Protein AF-A0A089J7T4-F1 (afdb_monomer_lite)

Foldseek 3Di:
DDDDDPDPDADLPLQADWADPPDDPVVVVVPCPPRDDPVVLVVLLVCLQEPDPLVVVLVVVVSVVSHFGDPVSVLVSFDDDWDWDDDPAWIKIKNQPGRHPVQFFRMKIFIAGNGGRGGAEIETETPDDDPLVVSVVSNCVSPVPWDWDDDPKTWTDDPRHIYIYHD

Secondary structure (DSSP, 8-state):
---------SSTTGGGPPP-TTS--GGGS----TTS-HHHHHHHHHHHHHS-HHHHHHHHHHHHHHS---HHHHHHHHEEEEEEEEETTEEEEEEEEE--TT--EEEEEEEE-TTT--EEEEEEEESS---HHHHHHHHHHH-TTSEEEESSSEEEE-SS-EEEEE-

Sequence (167 aa):
MVYSNNDEVGLKRDLYERSKPGMIDTSAVSPNWFTFTDREWEALQKDFFEKPLDGLLVDLVSIFRKGNPNYINLGSLFGIEKKRIDDMKKIIYTVNQVNRKENDITNVTMFLDSDSHKITEIYLHMQVLPYMNELKCRIEENYSDLLVNVSNELVIIDRDYKLMLKE

pLDDT: mean 79.49, std 21.28, range [27.47, 97.31]

Structure (mmCIF, N/CA/C/O backbone):
data_AF-A0A089J7T4-F1
#
_entry.id   AF-A0A089J7T4-F1
#
loop_
_atom_site.group_PDB
_atom_site.id
_atom_site.type_symbol
_atom_site.label_atom_id
_atom_site.label_alt_id
_atom_site.label_comp_id
_atom_site.label_asym_id
_atom_site.label_entity_id
_atom_site.label_seq_id
_atom_site.pdbx_PDB_ins_code
_atom_site.Cartn_x
_atom_site.Cartn_y
_atom_site.Cartn_z
_atom_site.occupancy
_atom_site.B_iso_or_equiv
_atom_site.auth_seq_id
_atom_site.auth_comp_id
_atom_site.auth_asym_id
_atom_site.auth_atom_id
_atom_site.pdbx_PDB_model_num
ATOM 1 N N . MET A 1 1 ? -31.321 -2.473 -31.367 1.00 33.69 1 MET A N 1
ATOM 2 C CA . MET A 1 1 ? -30.541 -1.826 -30.294 1.00 33.69 1 MET A CA 1
ATOM 3 C C . MET A 1 1 ? -29.530 -2.838 -29.803 1.00 33.69 1 MET A C 1
ATOM 5 O O . MET A 1 1 ? -29.935 -3.859 -29.270 1.00 33.69 1 MET A O 1
ATOM 9 N N . VAL A 1 2 ? -28.249 -2.598 -30.061 1.00 27.47 2 VAL A N 1
ATOM 10 C CA . VAL A 1 2 ? -27.143 -3.363 -29.480 1.00 27.47 2 VAL A CA 1
ATOM 11 C C . VAL A 1 2 ? -26.237 -2.311 -28.856 1.00 27.47 2 VAL A C 1
ATOM 13 O O . VAL A 1 2 ? -25.687 -1.481 -29.574 1.00 27.47 2 VAL A O 1
ATOM 16 N N . TYR A 1 3 ? -26.183 -2.276 -27.527 1.00 32.66 3 TYR A N 1
ATOM 17 C CA . TYR A 1 3 ? -25.196 -1.489 -26.797 1.00 32.66 3 TYR A CA 1
ATOM 18 C C . TYR A 1 3 ? -23.917 -2.326 -26.750 1.00 32.66 3 TYR A C 1
ATOM 20 O O . TYR A 1 3 ? -23.884 -3.351 -26.073 1.00 32.66 3 TYR A O 1
ATOM 28 N N . SER A 1 4 ? -22.896 -1.922 -27.503 1.00 33.75 4 SER A N 1
ATOM 29 C CA . SER A 1 4 ? -21.556 -2.505 -27.421 1.00 33.75 4 SER A CA 1
ATOM 30 C C . SER A 1 4 ? -20.624 -1.551 -26.683 1.00 33.75 4 SER A C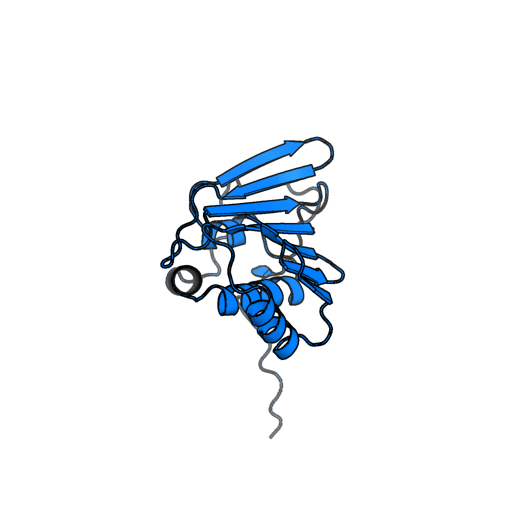 1
ATOM 32 O O . SER A 1 4 ? -20.469 -0.406 -27.089 1.00 33.75 4 SER A O 1
ATOM 34 N N . ASN A 1 5 ? -20.043 -2.091 -25.609 1.00 38.97 5 ASN A N 1
ATOM 35 C CA . ASN A 1 5 ? -18.735 -1.814 -25.016 1.00 38.97 5 ASN A CA 1
ATOM 36 C C . ASN A 1 5 ? -18.307 -0.345 -24.902 1.00 38.97 5 ASN A C 1
ATOM 38 O O . ASN A 1 5 ? -17.668 0.205 -25.792 1.00 38.97 5 ASN A O 1
ATOM 42 N N . ASN A 1 6 ? -18.545 0.234 -23.721 1.00 39.12 6 ASN A N 1
ATOM 43 C CA . ASN A 1 6 ? -17.657 1.272 -23.209 1.00 39.12 6 ASN A CA 1
ATOM 44 C C . ASN A 1 6 ? -16.395 0.581 -22.691 1.00 39.12 6 ASN A C 1
ATOM 46 O O . ASN A 1 6 ? -16.357 0.094 -21.561 1.00 39.12 6 ASN A O 1
ATOM 50 N N . ASP A 1 7 ? -15.405 0.502 -23.573 1.00 42.00 7 ASP A N 1
ATOM 51 C CA . ASP A 1 7 ? -14.029 0.169 -23.246 1.00 42.00 7 ASP A CA 1
ATOM 52 C C . ASP A 1 7 ? -13.546 1.034 -22.069 1.00 42.00 7 ASP A C 1
ATOM 54 O O . ASP A 1 7 ? -13.749 2.251 -22.044 1.00 42.00 7 ASP A O 1
ATOM 58 N N . GLU A 1 8 ? -12.899 0.404 -21.086 1.00 43.81 8 GLU A N 1
ATOM 59 C CA . GLU A 1 8 ? -12.128 1.083 -20.044 1.00 43.81 8 GLU A CA 1
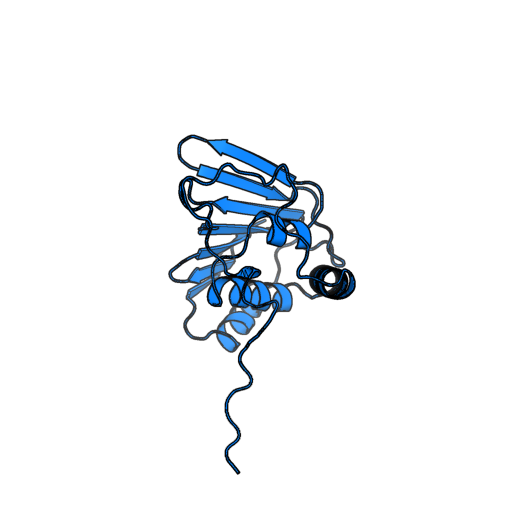ATOM 60 C C . GLU A 1 8 ? -10.964 1.849 -20.701 1.00 43.81 8 GLU A C 1
ATOM 62 O O . GLU A 1 8 ? -9.849 1.345 -20.841 1.00 43.81 8 GLU A O 1
ATOM 67 N N . VAL A 1 9 ? -11.230 3.072 -21.155 1.00 39.97 9 VAL A N 1
ATOM 68 C CA . VAL A 1 9 ? -10.222 3.997 -21.674 1.00 39.97 9 VAL A CA 1
ATOM 69 C C . VAL A 1 9 ? -9.903 5.023 -20.588 1.00 39.97 9 VAL A C 1
ATOM 71 O O . VAL A 1 9 ? -10.776 5.776 -20.166 1.00 39.97 9 VAL A O 1
ATOM 74 N N . GLY A 1 10 ? -8.634 5.062 -20.172 1.00 50.84 10 GLY A N 1
ATOM 75 C CA . GLY A 1 10 ? -8.070 6.093 -19.292 1.00 50.84 10 GLY A CA 1
ATOM 76 C C . GLY A 1 10 ? -7.771 5.633 -17.862 1.00 50.84 10 GLY A C 1
ATOM 77 O O . GLY A 1 10 ? -8.495 4.805 -17.313 1.00 50.84 10 GLY A O 1
ATOM 78 N N . LEU A 1 11 ? -6.696 6.205 -17.284 1.00 44.75 11 LEU A N 1
ATOM 79 C CA . LEU A 1 11 ? -6.227 6.190 -15.875 1.00 44.75 11 LEU A CA 1
ATOM 80 C C . LEU A 1 11 ? -5.873 4.818 -15.280 1.00 44.75 11 LEU A C 1
ATOM 82 O O . LEU A 1 11 ? -4.840 4.624 -14.642 1.00 44.75 11 LEU A O 1
ATOM 86 N N . LYS A 1 12 ? -6.725 3.834 -15.536 1.00 41.28 12 LYS A N 1
ATOM 87 C CA . LYS A 1 12 ? -6.670 2.463 -15.062 1.00 41.28 12 LYS A CA 1
ATOM 88 C C . LYS A 1 12 ? -5.752 1.570 -15.902 1.00 41.28 12 LYS A C 1
ATOM 90 O O . LYS A 1 12 ? -5.862 0.357 -15.813 1.00 41.28 12 LYS A O 1
ATOM 95 N N . ARG A 1 13 ? -4.899 2.140 -16.755 1.00 45.41 13 ARG A N 1
ATOM 96 C CA . ARG A 1 13 ? -3.971 1.398 -17.625 1.00 45.41 13 ARG A CA 1
ATOM 97 C C . ARG A 1 13 ? -2.516 1.763 -17.329 1.00 45.41 13 ARG A C 1
ATOM 99 O O . ARG A 1 13 ? -1.696 0.866 -17.183 1.00 45.41 13 ARG A O 1
ATOM 106 N N . ASP A 1 14 ? -2.245 3.046 -17.098 1.00 43.44 14 ASP A N 1
ATOM 107 C CA . ASP A 1 14 ? -0.891 3.572 -16.860 1.00 43.44 14 ASP A CA 1
ATOM 108 C C . ASP A 1 14 ? -0.379 3.270 -15.441 1.00 43.44 14 ASP A C 1
ATOM 110 O O . ASP A 1 14 ? 0.816 3.080 -15.231 1.00 43.44 14 ASP A O 1
ATOM 114 N N . LEU A 1 15 ? -1.283 3.111 -14.465 1.00 45.66 15 LEU A N 1
ATOM 115 C CA . LEU A 1 15 ? -0.934 2.575 -13.144 1.00 45.66 15 LEU A CA 1
ATOM 116 C C . LEU A 1 15 ? -0.515 1.090 -13.200 1.00 45.66 15 LEU A C 1
ATOM 118 O O . LEU A 1 15 ? -0.027 0.567 -12.209 1.00 45.66 15 LEU A O 1
ATOM 122 N N . TYR A 1 16 ? -0.729 0.401 -14.324 1.00 42.94 16 TYR A N 1
ATOM 123 C CA . TYR A 1 16 ? -0.573 -1.053 -14.458 1.00 42.94 16 TYR A CA 1
ATOM 124 C C . TYR A 1 16 ? 0.380 -1.457 -15.583 1.00 42.94 16 TYR A C 1
ATOM 126 O O . TYR A 1 16 ? 0.514 -2.648 -15.886 1.00 42.94 16 TYR A O 1
ATOM 134 N N . GLU A 1 17 ? 1.039 -0.489 -16.219 1.00 45.25 17 GLU A N 1
ATOM 135 C CA . GLU A 1 17 ? 1.950 -0.763 -17.317 1.00 45.25 17 GLU A CA 1
ATOM 136 C C . GLU A 1 17 ? 3.307 -1.258 -16.788 1.00 45.25 17 GLU A C 1
ATOM 138 O O . GLU A 1 17 ? 3.925 -0.664 -15.905 1.00 45.25 17 GLU A O 1
ATOM 143 N N . ARG A 1 18 ? 3.768 -2.402 -17.310 1.00 40.59 18 ARG A N 1
ATOM 144 C CA . ARG A 1 18 ? 5.039 -3.027 -16.908 1.00 40.59 18 ARG A CA 1
ATOM 145 C C . ARG A 1 18 ? 6.238 -2.224 -17.417 1.00 40.59 18 ARG A C 1
ATOM 147 O O . ARG A 1 18 ? 6.300 -1.900 -18.602 1.00 40.59 18 ARG A O 1
ATOM 154 N N . SER A 1 19 ? 7.254 -2.056 -16.572 1.00 47.62 19 SER A N 1
ATOM 155 C CA . SER A 1 19 ? 8.597 -1.630 -16.989 1.00 47.62 19 SER A CA 1
ATOM 156 C C . SER A 1 19 ? 9.202 -2.635 -17.987 1.00 47.62 19 SER A C 1
ATOM 158 O O . SER A 1 19 ? 9.011 -3.846 -17.840 1.00 47.62 19 SER A O 1
ATOM 160 N N . LYS A 1 20 ? 9.938 -2.158 -19.002 1.00 46.66 20 LYS A N 1
ATOM 161 C CA . LYS A 1 20 ? 10.573 -3.002 -20.037 1.00 46.66 20 LYS A CA 1
ATOM 162 C C . LYS A 1 20 ? 12.111 -2.918 -19.972 1.00 46.66 20 LYS A C 1
ATOM 164 O O . LYS A 1 20 ? 12.633 -1.803 -19.978 1.00 46.66 20 LYS A O 1
ATOM 169 N N . PRO A 1 21 ? 12.843 -4.052 -19.967 1.00 38.00 21 PRO A N 1
ATOM 170 C CA . PRO A 1 21 ? 14.310 -4.061 -19.970 1.00 38.00 21 PRO A CA 1
ATOM 171 C C . PRO A 1 21 ? 14.907 -3.478 -21.262 1.00 38.00 21 PRO A C 1
ATOM 173 O O . PRO A 1 21 ? 14.416 -3.765 -22.353 1.00 38.00 21 PRO A O 1
ATOM 176 N N . GLY A 1 22 ? 15.994 -2.705 -21.150 1.00 41.59 22 GLY A N 1
ATOM 177 C CA . GLY A 1 22 ? 16.762 -2.186 -22.295 1.00 41.59 22 GLY A CA 1
ATOM 178 C C . GLY A 1 22 ? 16.363 -0.792 -22.799 1.00 41.59 22 GLY A C 1
ATOM 179 O O . GLY A 1 22 ? 17.003 -0.278 -23.715 1.00 41.59 22 GLY A O 1
ATOM 180 N N . MET A 1 23 ? 15.357 -0.148 -22.201 1.00 42.47 23 MET A N 1
ATOM 181 C CA . MET A 1 23 ? 15.153 1.294 -22.366 1.00 42.47 23 MET A CA 1
ATOM 182 C C . MET A 1 23 ? 16.138 2.053 -21.475 1.00 42.47 23 MET A C 1
ATOM 184 O O . MET A 1 23 ? 16.269 1.745 -20.292 1.00 42.47 23 MET A O 1
ATOM 188 N N . ILE A 1 24 ? 16.814 3.057 -22.042 1.00 40.44 24 ILE A N 1
ATOM 189 C CA . ILE A 1 24 ? 17.494 4.094 -21.258 1.00 40.44 24 ILE A CA 1
ATOM 190 C C . ILE A 1 24 ? 16.450 4.658 -20.293 1.00 40.44 24 ILE A C 1
ATOM 192 O O . ILE A 1 24 ? 15.366 5.042 -20.735 1.00 40.44 24 ILE A O 1
ATOM 196 N N . ASP A 1 25 ? 16.759 4.681 -18.997 1.00 44.69 25 ASP A N 1
ATOM 197 C CA . ASP A 1 25 ? 15.919 5.330 -17.998 1.00 44.69 25 ASP A CA 1
ATOM 198 C C . ASP A 1 25 ? 15.914 6.838 -18.268 1.00 44.69 25 ASP A C 1
ATOM 200 O O . ASP A 1 25 ? 16.743 7.606 -17.780 1.00 44.69 25 ASP A O 1
ATOM 204 N N . THR A 1 26 ? 14.981 7.266 -19.111 1.00 39.84 26 THR A N 1
ATOM 205 C CA . THR A 1 26 ? 14.690 8.673 -19.321 1.00 39.84 26 THR A CA 1
ATOM 206 C C . THR A 1 26 ? 13.774 9.193 -18.221 1.00 39.84 26 THR A C 1
ATOM 208 O O . THR A 1 26 ? 13.115 10.186 -18.456 1.00 39.84 26 THR A O 1
ATOM 211 N N . SER A 1 27 ? 13.695 8.609 -17.019 1.00 42.12 27 SER A N 1
ATOM 212 C CA . SER A 1 27 ? 12.982 9.251 -15.901 1.00 42.12 27 SER A CA 1
ATOM 213 C C . SER A 1 27 ? 13.655 10.547 -15.425 1.00 42.12 27 SER A C 1
ATOM 215 O O . SER A 1 27 ? 13.006 11.368 -14.781 1.00 42.12 27 SER A O 1
ATOM 217 N N . ALA A 1 28 ? 14.908 10.806 -15.832 1.00 35.53 28 ALA A N 1
ATOM 218 C CA . ALA A 1 28 ? 15.503 12.149 -15.795 1.00 35.53 28 ALA A CA 1
ATOM 219 C C . ALA A 1 28 ? 14.857 13.125 -16.809 1.00 35.53 28 ALA A C 1
ATOM 221 O O . ALA A 1 28 ? 14.970 14.340 -16.678 1.00 35.53 28 ALA A O 1
ATOM 222 N N . VAL A 1 29 ? 14.145 12.592 -17.802 1.00 40.22 29 VAL A N 1
ATOM 223 C CA . VAL A 1 29 ? 13.255 13.280 -18.742 1.00 40.22 29 VAL A CA 1
ATOM 224 C C . VAL A 1 29 ? 11.822 12.861 -18.406 1.00 40.22 29 VAL A C 1
ATOM 226 O O . VAL A 1 29 ? 11.216 12.075 -19.123 1.00 40.22 29 VAL A O 1
ATOM 229 N N . SER A 1 30 ? 11.337 13.347 -17.257 1.00 35.81 30 SER A N 1
ATOM 230 C CA . SER A 1 30 ? 9.941 13.328 -16.785 1.00 35.81 30 SER A CA 1
ATOM 231 C C . SER A 1 30 ? 9.034 12.352 -17.563 1.00 35.81 30 SER A C 1
ATOM 233 O O . SER A 1 30 ? 8.539 12.725 -18.634 1.00 35.81 30 SER A O 1
ATOM 235 N N . PRO A 1 31 ? 8.851 11.100 -17.095 1.00 36.22 31 PRO A N 1
ATOM 236 C CA . PRO A 1 31 ? 8.107 10.093 -17.845 1.00 36.22 31 PRO A CA 1
ATOM 237 C C . PRO A 1 31 ? 6.719 10.649 -18.149 1.00 36.22 31 PRO A C 1
ATOM 239 O O . PRO A 1 31 ? 6.044 11.073 -17.218 1.00 36.22 31 PRO A O 1
ATOM 242 N N . ASN A 1 32 ? 6.371 10.720 -19.442 1.00 38.38 32 ASN A N 1
ATOM 243 C CA . ASN A 1 32 ? 5.142 11.281 -20.020 1.00 38.38 32 ASN A CA 1
ATOM 244 C C . ASN A 1 32 ? 4.001 11.483 -19.008 1.00 38.38 32 ASN A C 1
ATOM 246 O O . ASN A 1 32 ? 3.071 10.695 -18.901 1.00 38.38 32 ASN A O 1
ATOM 250 N N . TRP A 1 33 ? 4.072 12.615 -18.323 1.00 44.34 33 TRP A N 1
ATOM 251 C CA . TRP A 1 33 ? 3.123 13.188 -17.372 1.00 44.34 33 TRP A CA 1
ATOM 252 C C . TRP A 1 33 ? 1.841 13.694 -18.062 1.00 44.34 33 TRP A C 1
ATOM 254 O O . TRP A 1 33 ? 0.980 14.294 -17.433 1.00 44.34 33 TRP A O 1
ATOM 264 N N . PHE A 1 34 ? 1.710 13.455 -19.371 1.00 36.31 34 PHE A N 1
ATOM 265 C CA . PHE A 1 34 ? 0.769 14.102 -20.287 1.00 36.31 34 PHE A CA 1
ATOM 266 C C . PHE A 1 34 ? -0.587 13.387 -20.450 1.00 36.31 34 PHE A C 1
ATOM 268 O O . PHE A 1 34 ? -1.304 13.669 -21.410 1.00 36.31 34 PHE A O 1
ATOM 275 N N . THR A 1 35 ? -0.962 12.471 -19.551 1.00 46.19 35 THR A N 1
ATOM 276 C CA . THR A 1 35 ? -2.282 11.799 -19.585 1.00 46.19 35 THR A CA 1
ATOM 277 C C . THR A 1 35 ? -3.160 12.049 -18.359 1.00 46.19 35 THR A C 1
ATOM 279 O O . THR A 1 35 ? -4.323 11.652 -18.379 1.00 46.19 35 THR A O 1
ATOM 282 N N . PHE A 1 36 ? -2.670 12.764 -17.342 1.00 45.16 36 PHE A N 1
ATOM 283 C CA . PHE A 1 36 ? -3.503 13.282 -16.255 1.00 45.16 36 PHE A CA 1
ATOM 284 C C . PHE A 1 36 ? -3.856 14.735 -16.543 1.00 45.16 36 PHE A C 1
ATOM 286 O O . PHE A 1 36 ? -2.995 15.529 -16.922 1.00 45.16 36 PHE A O 1
ATOM 293 N N . THR A 1 37 ? -5.107 15.119 -16.310 1.00 53.16 37 THR A N 1
ATOM 294 C CA . THR A 1 37 ? -5.336 16.523 -15.971 1.00 53.16 37 THR A CA 1
ATOM 295 C C . THR A 1 37 ? -4.791 16.750 -14.561 1.00 53.16 37 THR A C 1
ATOM 297 O O . THR A 1 37 ? -4.981 15.892 -13.697 1.00 53.16 37 THR A O 1
ATOM 300 N N . ASP A 1 38 ? -4.145 17.892 -14.296 1.00 66.19 38 ASP A N 1
ATOM 301 C CA . ASP A 1 38 ? -3.628 18.234 -12.955 1.00 66.19 38 ASP A CA 1
ATOM 302 C C . ASP A 1 38 ? -4.674 17.970 -11.852 1.00 66.19 38 ASP A C 1
ATOM 304 O O . ASP A 1 38 ? -4.358 17.479 -10.774 1.00 66.19 38 ASP A O 1
ATOM 308 N N . ARG A 1 39 ? -5.958 18.167 -12.181 1.00 71.75 39 ARG A N 1
ATOM 309 C CA . ARG A 1 39 ? -7.106 17.956 -11.289 1.00 71.75 39 ARG A CA 1
ATOM 310 C C . ARG A 1 39 ? -7.326 16.506 -10.857 1.00 71.75 39 ARG A C 1
ATOM 312 O O . ARG A 1 39 ? -7.747 16.278 -9.729 1.00 71.75 39 ARG A O 1
ATOM 319 N N . GLU A 1 40 ? -7.122 15.527 -11.736 1.00 75.00 40 GLU A N 1
ATOM 320 C CA . GLU A 1 40 ? -7.330 14.107 -11.400 1.00 75.00 40 GLU A CA 1
ATOM 321 C C . GLU A 1 40 ? -6.224 13.597 -10.482 1.00 75.00 40 GLU A C 1
ATOM 323 O O . GLU A 1 40 ? -6.486 12.855 -9.534 1.00 75.00 40 GLU A O 1
ATOM 328 N N . TRP A 1 41 ? -4.996 14.045 -10.736 1.00 78.94 41 TRP A N 1
ATOM 329 C CA . TRP A 1 41 ? -3.864 13.763 -9.868 1.00 78.94 41 TRP A CA 1
ATOM 330 C C . TRP A 1 41 ? -4.031 14.428 -8.498 1.00 78.94 41 TRP A C 1
ATOM 332 O O . TRP A 1 41 ? -3.896 13.759 -7.475 1.00 78.94 41 TRP A O 1
ATOM 342 N N . GLU A 1 42 ? -4.422 15.705 -8.464 1.00 83.00 42 GLU A N 1
ATOM 343 C CA . GLU A 1 42 ? -4.744 16.421 -7.225 1.00 83.00 42 GLU A CA 1
ATOM 344 C C . GLU A 1 42 ? -5.863 15.732 -6.435 1.00 83.00 42 GLU A C 1
ATOM 346 O O . GLU A 1 42 ? -5.767 15.598 -5.215 1.00 83.00 42 GLU A O 1
ATOM 351 N N . ALA A 1 43 ? -6.911 15.254 -7.113 1.00 85.12 43 ALA A N 1
ATOM 352 C CA . ALA A 1 43 ? -7.998 14.524 -6.468 1.00 85.12 43 ALA A CA 1
ATOM 353 C C . ALA A 1 43 ? -7.512 13.206 -5.851 1.00 85.12 43 ALA A C 1
ATOM 355 O O . ALA A 1 43 ? -7.886 12.897 -4.721 1.00 85.12 43 ALA A O 1
ATOM 356 N N . LEU A 1 44 ? -6.653 12.458 -6.550 1.00 86.06 44 LEU A N 1
ATOM 357 C CA . LEU A 1 44 ? -6.082 11.213 -6.039 1.00 86.06 44 LEU A CA 1
ATOM 358 C C . LEU A 1 44 ? -5.129 11.457 -4.862 1.00 86.06 44 LEU A C 1
ATOM 360 O O . LEU A 1 44 ? -5.179 10.735 -3.870 1.00 86.06 44 LEU A O 1
ATOM 364 N N . GLN A 1 45 ? -4.290 12.492 -4.939 1.00 89.06 45 GLN A N 1
ATOM 365 C CA . GLN A 1 45 ? -3.432 12.899 -3.826 1.00 89.06 45 GLN A CA 1
ATOM 366 C C . GLN A 1 45 ? -4.258 13.319 -2.611 1.00 89.06 45 GLN A C 1
ATOM 368 O O . GLN A 1 45 ? -3.945 12.923 -1.490 1.00 89.06 45 GLN A O 1
ATOM 373 N N . LYS A 1 46 ? -5.334 14.084 -2.823 1.00 90.56 46 LYS A N 1
ATOM 374 C CA . LYS A 1 46 ? -6.256 14.477 -1.757 1.00 90.56 46 LYS A CA 1
ATOM 375 C C . LYS A 1 46 ? -6.942 13.263 -1.137 1.00 90.56 46 LYS A C 1
ATOM 377 O O . LYS A 1 46 ? -7.020 13.173 0.083 1.00 90.56 46 LYS A O 1
ATOM 382 N N . ASP A 1 47 ? -7.392 12.320 -1.957 1.00 92.06 47 ASP A N 1
ATOM 383 C CA . ASP A 1 47 ? -7.999 11.078 -1.488 1.00 92.06 47 ASP A CA 1
ATOM 384 C C . ASP A 1 47 ? -7.004 10.269 -0.637 1.00 92.06 47 ASP A C 1
ATOM 386 O O . ASP A 1 47 ? -7.314 9.930 0.499 1.00 92.06 47 ASP A O 1
ATOM 390 N N . PHE A 1 48 ? -5.763 10.076 -1.094 1.00 92.81 48 PHE A N 1
ATOM 391 C CA . PHE A 1 48 ? -4.710 9.425 -0.300 1.00 92.81 48 PHE A CA 1
ATOM 392 C C . PHE A 1 48 ? -4.351 10.185 0.984 1.00 92.81 48 PHE A C 1
ATOM 394 O O . PHE A 1 48 ? -4.010 9.559 1.988 1.00 92.81 48 PHE A O 1
ATOM 401 N N . PHE A 1 49 ? -4.426 11.516 0.973 1.00 94.38 49 PHE A N 1
ATOM 402 C CA . PHE A 1 49 ? -4.163 12.351 2.143 1.00 94.38 49 PHE A CA 1
ATOM 403 C C . PHE A 1 49 ? -5.272 12.237 3.200 1.00 94.38 49 PHE A C 1
ATOM 405 O O . PHE A 1 49 ? -4.968 12.147 4.391 1.00 94.38 49 PHE A O 1
ATOM 412 N N . GLU A 1 50 ? -6.543 12.244 2.783 1.00 95.94 50 GLU A N 1
ATOM 413 C CA . GLU A 1 50 ? -7.711 12.316 3.676 1.00 95.94 50 GLU A CA 1
ATOM 414 C C . GLU A 1 50 ? -8.290 10.949 4.062 1.00 95.94 50 GLU A C 1
ATOM 416 O O . GLU A 1 50 ? -8.970 10.848 5.086 1.00 95.94 50 GLU A O 1
ATOM 421 N N . LYS A 1 51 ? -8.066 9.907 3.252 1.00 95.31 51 LYS A N 1
ATOM 422 C CA . LYS A 1 51 ? -8.710 8.601 3.426 1.00 95.31 51 LYS A CA 1
ATOM 423 C C . LYS A 1 51 ? -8.233 7.898 4.697 1.00 95.31 51 LYS A C 1
ATOM 425 O O . LYS A 1 51 ? -7.019 7.759 4.877 1.00 95.31 51 LYS A O 1
ATOM 430 N N . PRO A 1 52 ? -9.152 7.387 5.538 1.00 95.69 52 PRO A N 1
ATOM 431 C CA . PRO A 1 52 ? -8.803 6.555 6.685 1.00 95.69 52 PRO A CA 1
ATOM 432 C C . PRO A 1 52 ? -7.952 5.342 6.291 1.00 95.69 52 PRO A C 1
ATOM 434 O O . PRO A 1 52 ? -8.046 4.844 5.167 1.00 95.69 52 PRO A O 1
ATOM 437 N N . LEU A 1 53 ? -7.111 4.870 7.214 1.00 95.81 53 LEU A N 1
ATOM 438 C CA . LEU A 1 53 ? -6.140 3.803 6.954 1.00 95.81 53 LEU A CA 1
ATOM 439 C C . LEU A 1 53 ? -6.777 2.542 6.358 1.00 95.81 53 LEU A C 1
ATOM 441 O O . LEU A 1 53 ? -6.245 1.954 5.425 1.00 95.81 53 LEU A O 1
ATOM 445 N N . ASP A 1 54 ? -7.918 2.122 6.884 1.00 94.62 54 ASP A N 1
ATOM 446 C CA . ASP A 1 54 ? -8.614 0.917 6.447 1.00 94.62 54 ASP A CA 1
ATOM 447 C C . ASP A 1 54 ? -9.097 1.014 4.990 1.00 94.62 54 ASP A C 1
ATOM 449 O O . ASP A 1 54 ? -8.890 0.086 4.206 1.00 94.62 54 ASP A O 1
ATOM 453 N N . GLY A 1 55 ? -9.648 2.163 4.594 1.00 94.44 55 GLY A N 1
ATOM 454 C CA . GLY A 1 55 ? -9.973 2.472 3.204 1.00 94.44 55 GLY A CA 1
ATOM 455 C C . GLY A 1 55 ? -8.728 2.519 2.315 1.00 94.44 55 GLY A C 1
ATOM 456 O O . GLY A 1 55 ? -8.739 1.965 1.218 1.00 94.44 55 GLY A O 1
ATOM 457 N N . LEU A 1 56 ? -7.636 3.117 2.802 1.00 95.56 56 LEU A N 1
ATOM 458 C CA . LEU A 1 56 ? -6.365 3.164 2.076 1.00 95.56 56 LEU A CA 1
ATOM 459 C C . LEU A 1 56 ? -5.821 1.754 1.803 1.00 95.56 56 LEU A C 1
ATOM 461 O O . LEU A 1 56 ? -5.358 1.480 0.698 1.00 95.56 56 LEU A O 1
ATOM 465 N N . LEU A 1 57 ? -5.881 0.846 2.781 1.00 95.75 57 LEU A N 1
ATOM 466 C CA . LEU A 1 57 ? -5.425 -0.536 2.605 1.00 95.75 57 LEU A CA 1
ATOM 467 C C . LEU A 1 57 ? -6.236 -1.271 1.537 1.00 95.75 57 LEU A C 1
ATOM 469 O O . LEU A 1 57 ? -5.654 -1.972 0.708 1.00 95.75 57 LEU A O 1
ATOM 473 N N . VAL A 1 58 ? -7.558 -1.082 1.516 1.00 94.56 58 VAL A N 1
ATOM 474 C CA . VAL A 1 58 ? -8.435 -1.655 0.483 1.00 94.56 58 VAL A CA 1
ATOM 475 C C . VAL A 1 58 ? -8.061 -1.140 -0.910 1.00 94.56 58 VAL A C 1
ATOM 477 O O . VAL A 1 58 ? -8.016 -1.927 -1.863 1.00 94.56 58 VAL A O 1
ATOM 480 N N . ASP A 1 59 ? -7.737 0.148 -1.037 1.00 92.88 59 ASP A N 1
ATOM 481 C CA . ASP A 1 59 ? -7.306 0.734 -2.307 1.00 92.88 59 ASP A CA 1
ATOM 482 C C . ASP A 1 59 ? -5.926 0.260 -2.738 1.00 92.88 59 ASP A C 1
ATOM 484 O O . ASP A 1 59 ? -5.742 -0.060 -3.911 1.00 92.88 59 ASP A O 1
ATOM 488 N N . LEU A 1 60 ? -4.968 0.160 -1.813 1.00 94.56 60 LEU A N 1
ATOM 489 C CA . LEU A 1 60 ? -3.649 -0.397 -2.104 1.00 94.56 60 LEU A CA 1
ATOM 490 C C . LEU A 1 60 ? -3.784 -1.822 -2.634 1.00 94.56 60 LEU A C 1
ATOM 492 O O . LEU A 1 60 ? -3.236 -2.137 -3.687 1.00 94.56 60 LEU A O 1
ATOM 496 N N . VAL A 1 61 ? -4.581 -2.664 -1.974 1.00 94.06 61 VAL A N 1
ATOM 497 C CA . VAL A 1 61 ? -4.893 -4.006 -2.477 1.00 94.06 61 VAL A CA 1
ATOM 498 C C . VAL A 1 61 ? -5.517 -3.941 -3.876 1.00 94.06 61 VAL A C 1
ATOM 500 O O . VAL A 1 61 ? -5.091 -4.672 -4.770 1.00 94.06 61 VAL A O 1
ATOM 503 N N . SER A 1 62 ? -6.472 -3.034 -4.112 1.00 90.12 62 SER A N 1
ATOM 504 C CA . SER A 1 62 ? -7.086 -2.842 -5.435 1.00 90.12 62 SER A CA 1
ATOM 505 C C . SER A 1 62 ? -6.058 -2.481 -6.511 1.00 90.12 62 SER A C 1
ATOM 507 O O . SER A 1 62 ? -6.105 -3.012 -7.623 1.00 90.12 62 SER A O 1
ATOM 509 N N . ILE A 1 63 ? -5.128 -1.586 -6.175 1.00 88.06 63 ILE A N 1
ATOM 510 C CA . ILE A 1 63 ? -4.033 -1.133 -7.031 1.00 88.06 63 ILE A CA 1
ATOM 511 C C . ILE A 1 63 ? -3.113 -2.308 -7.373 1.00 88.06 63 ILE A C 1
ATOM 513 O O . ILE A 1 63 ? -2.815 -2.536 -8.538 1.00 88.06 63 ILE A O 1
ATOM 517 N N . PHE A 1 64 ? -2.700 -3.116 -6.404 1.00 89.50 64 PHE A N 1
ATOM 518 C CA . PHE A 1 64 ? -1.838 -4.257 -6.711 1.00 89.50 64 PHE A CA 1
ATOM 519 C C . PHE A 1 64 ? -2.563 -5.380 -7.469 1.00 89.50 64 PHE A C 1
ATOM 521 O O . PHE A 1 64 ? -1.963 -6.062 -8.297 1.00 89.50 64 PHE A O 1
ATOM 528 N N . ARG A 1 65 ? -3.868 -5.568 -7.247 1.00 86.31 65 ARG A N 1
ATOM 529 C CA . ARG A 1 65 ? -4.650 -6.595 -7.957 1.00 86.31 65 ARG A CA 1
ATOM 530 C C . ARG A 1 65 ? -4.925 -6.268 -9.413 1.00 86.31 65 ARG A C 1
ATOM 532 O O . ARG A 1 65 ? -5.023 -7.170 -10.241 1.00 86.31 65 ARG A O 1
ATOM 539 N N . LYS A 1 66 ? -5.071 -4.989 -9.737 1.00 83.94 66 LYS A N 1
ATOM 540 C CA . LYS A 1 66 ? -5.283 -4.551 -11.118 1.00 83.94 66 LYS A CA 1
ATOM 541 C C . LYS A 1 66 ? -3.972 -4.545 -11.927 1.00 83.94 66 LYS A C 1
ATOM 543 O O . LYS A 1 66 ? -4.032 -4.501 -13.153 1.00 83.94 66 LYS A O 1
ATOM 548 N N . GLY A 1 67 ? -2.803 -4.652 -11.279 1.00 80.56 67 GLY A N 1
ATOM 549 C CA . GLY A 1 67 ? -1.508 -4.823 -11.946 1.00 80.56 67 GLY A CA 1
ATOM 550 C C . GLY A 1 67 ? -0.315 -4.309 -11.134 1.00 80.56 67 GLY A C 1
ATOM 551 O O . GLY A 1 67 ? -0.319 -4.332 -9.911 1.00 80.56 67 GLY A O 1
ATOM 552 N N . ASN A 1 68 ? 0.737 -3.861 -11.824 1.00 81.81 68 ASN A N 1
ATOM 553 C CA . ASN A 1 68 ? 2.001 -3.484 -11.188 1.00 81.81 68 ASN A CA 1
ATOM 554 C C . ASN A 1 68 ? 2.125 -1.954 -11.070 1.00 81.81 68 ASN A C 1
ATOM 556 O O . ASN A 1 68 ? 2.534 -1.330 -12.051 1.00 81.81 68 ASN A O 1
ATOM 560 N N . PRO A 1 69 ? 1.819 -1.347 -9.907 1.00 85.81 69 PRO A N 1
ATOM 561 C CA . PRO A 1 69 ? 1.965 0.093 -9.722 1.00 85.81 69 PRO A CA 1
ATOM 562 C C . PRO A 1 69 ? 3.396 0.567 -9.956 1.00 85.81 69 PRO A C 1
ATOM 564 O O . PRO A 1 69 ? 4.362 -0.024 -9.468 1.00 85.81 69 PRO A O 1
ATOM 567 N N . ASN A 1 70 ? 3.522 1.697 -10.653 1.00 87.69 70 ASN A N 1
ATOM 568 C CA . ASN A 1 70 ? 4.781 2.420 -10.740 1.00 87.69 70 ASN A CA 1
ATOM 569 C C . ASN A 1 70 ? 5.159 2.955 -9.346 1.00 87.69 70 ASN A C 1
ATOM 571 O O . ASN A 1 70 ? 4.433 3.763 -8.763 1.00 87.69 70 ASN A O 1
ATOM 575 N N . TYR A 1 71 ? 6.304 2.517 -8.819 1.00 87.94 71 TYR A N 1
ATOM 576 C CA . TYR A 1 71 ? 6.745 2.843 -7.459 1.00 87.94 71 TYR A CA 1
ATOM 577 C C . TYR A 1 71 ? 6.997 4.343 -7.234 1.00 87.94 71 TYR A C 1
ATOM 579 O O . TYR A 1 71 ? 6.799 4.834 -6.123 1.00 87.94 71 TYR A O 1
ATOM 587 N N . ILE A 1 72 ? 7.388 5.091 -8.274 1.00 87.00 72 ILE A N 1
ATOM 588 C CA . ILE A 1 72 ? 7.590 6.545 -8.195 1.00 87.00 72 ILE A CA 1
ATOM 589 C C . ILE A 1 72 ? 6.239 7.237 -8.023 1.00 87.00 72 ILE A C 1
ATOM 591 O O . ILE A 1 72 ? 6.089 8.096 -7.150 1.00 87.00 72 ILE A O 1
ATOM 595 N N . ASN A 1 73 ? 5.245 6.842 -8.821 1.00 86.38 73 ASN A N 1
ATOM 596 C CA . ASN A 1 73 ? 3.903 7.418 -8.757 1.00 86.38 73 ASN A CA 1
ATOM 597 C C . ASN A 1 73 ? 3.227 7.062 -7.433 1.00 86.38 73 ASN A C 1
ATOM 599 O O . ASN A 1 73 ? 2.764 7.959 -6.734 1.00 86.38 73 ASN A O 1
ATOM 603 N N . LEU A 1 74 ? 3.262 5.786 -7.035 1.00 91.31 74 LEU A N 1
ATOM 604 C CA . LEU A 1 74 ? 2.712 5.350 -5.753 1.00 91.31 74 LEU A CA 1
ATOM 605 C C . LEU A 1 74 ? 3.388 6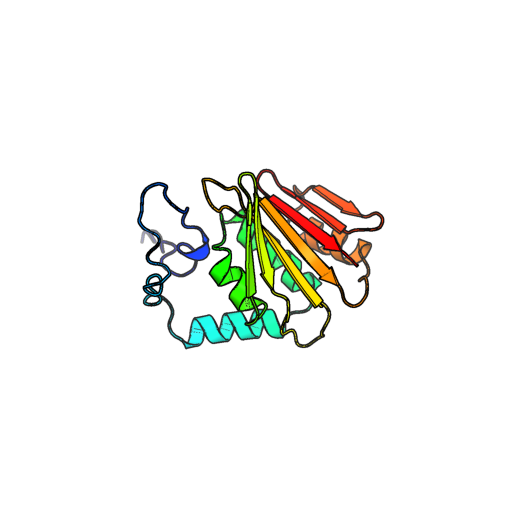.077 -4.582 1.00 91.31 74 LEU A C 1
ATOM 607 O O . LEU A 1 74 ? 2.707 6.607 -3.711 1.00 91.31 74 LEU A O 1
ATOM 611 N N . GLY A 1 75 ? 4.719 6.191 -4.594 1.00 91.75 75 GLY A N 1
ATOM 612 C CA . GLY A 1 75 ? 5.452 6.953 -3.583 1.00 91.75 75 GLY A CA 1
ATOM 613 C C . GLY A 1 75 ? 5.075 8.436 -3.537 1.00 91.75 75 GLY A C 1
ATOM 614 O O . GLY A 1 75 ? 5.038 9.027 -2.462 1.00 91.75 75 GLY A O 1
ATOM 615 N N . SER A 1 76 ? 4.746 9.035 -4.684 1.00 89.44 76 SER A N 1
ATOM 616 C CA . SER A 1 76 ? 4.308 10.436 -4.783 1.00 89.44 76 SER A CA 1
ATOM 617 C C . SER A 1 76 ? 2.914 10.695 -4.209 1.00 89.44 76 SER A C 1
ATOM 619 O O . SER A 1 76 ? 2.606 11.846 -3.905 1.00 89.44 76 SER A O 1
ATOM 621 N N . LEU A 1 77 ? 2.090 9.655 -4.048 1.00 91.44 77 LEU A N 1
ATOM 622 C CA . LEU A 1 77 ? 0.815 9.750 -3.334 1.00 91.44 77 LEU A CA 1
ATOM 623 C C . LEU A 1 77 ? 1.011 9.799 -1.815 1.00 91.44 77 LEU A C 1
ATOM 625 O O . LEU A 1 77 ? 0.180 10.362 -1.114 1.00 91.44 77 LEU A O 1
ATOM 629 N N . PHE A 1 78 ? 2.116 9.239 -1.312 1.00 92.88 78 PHE A N 1
ATOM 630 C CA . PHE A 1 78 ? 2.442 9.261 0.113 1.00 92.88 78 PHE A CA 1
ATOM 631 C C . PHE A 1 78 ? 3.221 10.504 0.529 1.00 92.88 78 PHE A C 1
ATOM 633 O O . PHE A 1 78 ? 2.995 11.012 1.619 1.00 92.88 78 PHE A O 1
ATOM 640 N N . GLY A 1 79 ? 4.158 10.993 -0.285 1.00 89.31 79 GLY A N 1
ATOM 641 C CA . GLY A 1 79 ? 4.997 12.116 0.124 1.00 89.31 79 GLY A CA 1
ATOM 642 C C . GLY A 1 79 ? 6.051 12.531 -0.893 1.00 89.31 79 GLY A C 1
ATOM 643 O O . GLY A 1 79 ? 6.186 11.959 -1.979 1.00 89.31 79 GLY A O 1
ATOM 644 N N . ILE A 1 80 ? 6.807 13.569 -0.536 1.00 80.12 80 ILE A N 1
ATOM 645 C CA . ILE A 1 80 ? 7.781 14.209 -1.432 1.00 80.12 80 ILE A CA 1
ATOM 646 C C . ILE A 1 80 ? 9.225 13.786 -1.157 1.00 80.12 80 ILE A C 1
ATOM 648 O O . ILE A 1 80 ? 10.016 13.718 -2.098 1.00 80.12 80 ILE A O 1
ATOM 652 N N . GLU A 1 81 ? 9.577 13.462 0.091 1.00 82.75 81 GLU A N 1
ATOM 653 C CA . GLU A 1 81 ? 10.946 13.080 0.439 1.00 82.75 81 GLU A CA 1
ATOM 654 C C . GLU A 1 81 ? 11.163 11.588 0.192 1.00 82.75 81 GLU A C 1
ATOM 656 O O . GLU A 1 81 ? 10.706 10.733 0.957 1.00 82.75 81 GLU A O 1
ATOM 661 N N . LYS A 1 82 ? 11.868 11.283 -0.898 1.00 85.06 82 LYS A N 1
ATOM 662 C CA . LYS A 1 82 ? 12.085 9.921 -1.380 1.00 85.06 82 LYS A CA 1
ATOM 663 C C . LYS A 1 82 ? 13.567 9.585 -1.416 1.00 85.06 82 LYS A C 1
ATOM 665 O O . LYS A 1 82 ? 14.384 10.382 -1.873 1.00 85.06 82 LYS A O 1
ATOM 670 N N . LYS A 1 83 ? 13.907 8.368 -1.005 1.00 88.44 83 LYS A N 1
ATOM 671 C CA . LYS A 1 83 ? 15.255 7.807 -1.081 1.00 88.44 83 LYS A CA 1
ATOM 672 C C . LYS A 1 83 ? 15.216 6.500 -1.859 1.00 88.44 83 LYS A C 1
ATOM 674 O O . LYS A 1 83 ? 14.415 5.624 -1.553 1.00 88.44 83 LYS A O 1
ATOM 679 N N . ARG A 1 84 ? 16.112 6.353 -2.835 1.00 88.00 84 ARG A N 1
ATOM 680 C CA . ARG A 1 84 ? 16.354 5.087 -3.535 1.00 88.00 84 ARG A CA 1
ATOM 681 C C . ARG A 1 84 ? 17.732 4.564 -3.149 1.00 88.00 84 ARG A C 1
ATOM 683 O O . ARG A 1 84 ? 18.703 5.316 -3.179 1.00 88.00 84 ARG A O 1
ATOM 690 N N . ILE A 1 85 ? 17.799 3.292 -2.784 1.00 87.69 85 ILE A N 1
ATOM 691 C CA . ILE A 1 85 ? 19.041 2.558 -2.551 1.00 87.69 85 ILE A CA 1
ATOM 692 C C . ILE A 1 85 ? 19.056 1.399 -3.540 1.00 87.69 85 ILE A C 1
ATOM 694 O O . ILE A 1 85 ? 18.111 0.612 -3.581 1.00 87.69 85 ILE A O 1
ATOM 698 N N . ASP A 1 86 ? 20.109 1.334 -4.345 1.00 82.75 86 ASP A N 1
ATOM 699 C CA . ASP A 1 86 ? 20.325 0.280 -5.331 1.00 82.75 86 ASP A CA 1
ATOM 700 C C . ASP A 1 86 ? 21.467 -0.617 -4.837 1.00 82.75 86 ASP A C 1
ATOM 702 O O . ASP A 1 86 ? 22.577 -0.135 -4.597 1.00 82.75 86 ASP A O 1
ATOM 706 N N . ASP A 1 87 ? 21.175 -1.895 -4.610 1.00 72.12 87 ASP A N 1
ATOM 707 C CA . ASP A 1 87 ? 22.158 -2.939 -4.322 1.00 72.12 87 ASP A CA 1
ATOM 708 C C . ASP A 1 87 ? 22.013 -4.036 -5.383 1.00 72.12 87 ASP A C 1
ATOM 710 O O . ASP A 1 87 ? 20.918 -4.274 -5.892 1.00 72.12 87 ASP A O 1
ATOM 714 N N . MET A 1 88 ? 23.095 -4.766 -5.674 1.00 65.56 88 MET A N 1
ATOM 715 C CA . MET A 1 88 ? 23.202 -5.777 -6.740 1.00 65.56 88 MET A CA 1
ATOM 716 C C . MET A 1 88 ? 22.103 -6.857 -6.721 1.00 65.56 88 MET A C 1
ATOM 718 O O . MET A 1 88 ? 21.991 -7.630 -7.668 1.00 65.56 88 MET A O 1
ATOM 722 N N . LYS A 1 89 ? 21.328 -6.961 -5.636 1.00 72.81 89 LYS A N 1
ATOM 723 C CA . LYS A 1 89 ? 20.243 -7.934 -5.466 1.00 72.81 89 LYS A CA 1
ATOM 724 C C . LYS A 1 89 ? 18.874 -7.320 -5.177 1.00 72.81 89 LYS A C 1
ATOM 726 O O . LYS A 1 89 ? 17.898 -8.064 -5.192 1.00 72.81 89 LYS A O 1
ATOM 731 N N . LYS A 1 90 ? 18.790 -6.036 -4.807 1.00 76.25 90 LYS A N 1
ATOM 732 C CA . LYS A 1 90 ? 17.555 -5.417 -4.302 1.00 76.25 90 LYS A CA 1
ATOM 733 C C . LYS A 1 90 ? 17.561 -3.915 -4.544 1.00 76.25 90 LYS A C 1
ATOM 735 O O . LYS A 1 90 ? 18.508 -3.233 -4.161 1.00 76.25 90 LYS A O 1
ATOM 740 N N . ILE A 1 91 ? 16.450 -3.400 -5.059 1.00 89.88 91 ILE A N 1
ATOM 741 C CA . ILE A 1 91 ? 16.194 -1.961 -5.092 1.00 89.88 91 ILE A CA 1
ATOM 742 C C . ILE A 1 91 ? 15.217 -1.642 -3.962 1.00 89.88 91 ILE A C 1
ATOM 744 O O . ILE A 1 91 ? 14.144 -2.240 -3.866 1.00 89.88 91 ILE A O 1
ATOM 748 N N . ILE A 1 92 ? 15.591 -0.704 -3.096 1.00 93.81 92 ILE A N 1
ATOM 749 C CA . ILE A 1 92 ? 14.753 -0.230 -1.994 1.00 93.81 92 ILE A CA 1
ATOM 750 C C . ILE A 1 92 ? 14.373 1.216 -2.281 1.00 93.81 92 ILE A C 1
ATOM 752 O O . ILE A 1 92 ? 15.239 2.069 -2.488 1.00 93.81 92 ILE A O 1
ATOM 756 N N . TYR A 1 93 ? 13.074 1.490 -2.282 1.00 93.56 93 TYR A N 1
ATOM 757 C CA . TYR A 1 93 ? 12.525 2.824 -2.451 1.00 93.56 93 TYR A CA 1
ATOM 758 C C . TYR A 1 93 ? 11.737 3.220 -1.207 1.00 93.56 93 TYR A C 1
ATOM 760 O O . TYR A 1 93 ? 10.796 2.534 -0.817 1.00 93.56 93 TYR A O 1
ATOM 768 N N . THR A 1 94 ? 12.110 4.328 -0.583 1.00 95.25 94 THR A N 1
ATOM 769 C CA . THR A 1 94 ? 11.555 4.756 0.699 1.00 95.25 94 THR A CA 1
ATOM 770 C C . THR A 1 94 ? 10.995 6.167 0.597 1.00 95.25 94 THR A C 1
ATOM 772 O O . THR A 1 94 ? 11.657 7.049 0.056 1.00 95.25 94 THR A O 1
ATOM 775 N N . VAL A 1 95 ? 9.805 6.389 1.152 1.00 95.62 95 VAL A N 1
ATOM 776 C CA . VAL A 1 95 ? 9.223 7.708 1.416 1.00 95.62 95 VAL A CA 1
ATOM 777 C C . VAL A 1 95 ? 9.409 7.994 2.906 1.00 95.62 95 VAL A C 1
ATOM 779 O O . VAL A 1 95 ? 8.779 7.342 3.737 1.00 95.62 95 VAL A O 1
ATOM 782 N N . ASN A 1 96 ? 10.310 8.921 3.240 1.00 89.81 96 ASN A N 1
ATOM 783 C CA . ASN A 1 96 ? 10.713 9.197 4.628 1.00 89.81 96 ASN A CA 1
ATOM 784 C C . ASN A 1 96 ? 9.803 10.201 5.339 1.00 89.81 96 ASN A C 1
ATOM 786 O O . ASN A 1 96 ? 9.751 10.208 6.563 1.00 89.81 96 ASN A O 1
ATOM 790 N N . GLN A 1 97 ? 9.127 11.059 4.575 1.00 86.50 97 GLN A N 1
ATOM 791 C CA . GLN A 1 97 ? 8.156 12.022 5.082 1.00 86.50 97 GLN A CA 1
ATOM 792 C C . GLN A 1 97 ? 6.825 11.772 4.387 1.00 86.50 97 GLN A C 1
ATOM 794 O O . GLN A 1 97 ? 6.587 12.259 3.277 1.00 86.50 97 GLN A O 1
ATOM 799 N N . VAL A 1 98 ? 5.990 10.958 5.025 1.00 92.94 98 VAL A N 1
ATOM 800 C CA . VAL A 1 98 ? 4.630 10.691 4.562 1.00 92.94 98 VAL A CA 1
ATOM 801 C C . VAL A 1 98 ? 3.731 11.854 4.978 1.00 92.94 98 VAL A C 1
ATOM 803 O O . VAL A 1 98 ? 3.743 12.293 6.123 1.00 92.94 98 VAL A O 1
ATOM 806 N N . ASN A 1 99 ? 2.957 12.370 4.029 1.00 91.75 99 ASN A N 1
ATOM 807 C CA . ASN A 1 99 ? 2.001 13.443 4.231 1.00 91.75 99 ASN A CA 1
ATOM 808 C C . ASN A 1 99 ? 0.589 12.850 4.259 1.00 91.75 99 ASN A C 1
ATOM 810 O O . ASN A 1 99 ? -0.034 12.667 3.213 1.00 91.75 99 ASN A O 1
ATOM 814 N N . ARG A 1 100 ? 0.091 12.536 5.458 1.00 94.19 100 ARG A N 1
ATOM 815 C CA . ARG A 1 100 ? -1.279 12.056 5.688 1.00 94.19 100 ARG A CA 1
ATOM 816 C C . ARG A 1 100 ? -1.966 12.887 6.757 1.00 94.19 100 ARG A C 1
ATOM 818 O O . ARG A 1 100 ? -1.332 13.300 7.724 1.00 94.19 100 ARG A O 1
ATOM 825 N N . LYS A 1 101 ? -3.275 13.094 6.600 1.00 95.62 101 LYS A N 1
ATOM 826 C CA . LYS A 1 101 ? -4.088 13.912 7.509 1.00 95.62 101 LYS A CA 1
ATOM 827 C C . LYS A 1 101 ? -4.050 13.403 8.950 1.00 95.62 101 LYS A C 1
ATOM 829 O O . LYS A 1 101 ? -3.933 14.201 9.872 1.00 95.62 101 LYS A O 1
ATOM 834 N N . GLU A 1 102 ? -4.139 12.088 9.122 1.00 94.50 102 GLU A N 1
ATOM 835 C CA . GLU A 1 102 ? -4.169 11.437 10.438 1.00 94.50 102 GLU A CA 1
ATOM 836 C C . GLU A 1 102 ? -2.764 11.201 11.022 1.00 94.50 102 GLU A C 1
ATOM 838 O O . GLU A 1 102 ? -2.648 10.769 12.166 1.00 94.50 102 GLU A O 1
ATOM 843 N N . ASN A 1 103 ? -1.695 11.482 10.259 1.00 93.81 103 ASN A N 1
ATOM 844 C CA . ASN A 1 103 ? -0.303 11.212 10.645 1.00 93.81 103 ASN A CA 1
ATOM 845 C C . ASN A 1 103 ? -0.096 9.778 11.191 1.00 93.81 103 ASN A C 1
ATOM 847 O O . ASN A 1 103 ? 0.636 9.545 12.151 1.00 93.81 103 ASN A O 1
ATOM 851 N N . ASP A 1 104 ? -0.807 8.826 10.589 1.00 94.69 104 ASP A N 1
ATOM 852 C CA . ASP A 1 104 ? -0.887 7.413 10.960 1.00 94.69 104 ASP A CA 1
ATOM 853 C C . ASP A 1 104 ? 0.282 6.594 10.398 1.00 94.69 104 ASP A C 1
ATOM 855 O O . ASP A 1 104 ? 0.690 5.616 11.018 1.00 94.69 104 ASP A O 1
ATOM 859 N N . ILE A 1 105 ? 0.846 7.005 9.260 1.00 96.06 105 ILE A N 1
ATOM 860 C CA . ILE A 1 105 ? 1.993 6.367 8.603 1.00 96.06 105 ILE A CA 1
ATOM 861 C C . ILE A 1 105 ? 3.196 7.310 8.683 1.00 96.06 105 ILE A C 1
ATOM 863 O O . ILE A 1 105 ? 3.122 8.445 8.220 1.00 96.06 105 ILE A O 1
ATOM 867 N N . THR A 1 106 ? 4.314 6.833 9.224 1.00 94.81 106 THR A N 1
ATOM 868 C CA . THR A 1 106 ? 5.566 7.596 9.357 1.00 94.81 106 THR A CA 1
ATOM 869 C C . THR A 1 106 ? 6.456 7.449 8.127 1.00 94.81 106 THR A C 1
ATOM 871 O O . THR A 1 106 ? 7.094 8.405 7.688 1.00 94.81 106 THR A O 1
ATOM 874 N N . ASN A 1 107 ? 6.492 6.248 7.548 1.00 95.75 107 ASN A N 1
ATOM 875 C CA . ASN A 1 107 ? 7.360 5.899 6.432 1.00 95.75 107 ASN A CA 1
ATOM 876 C C . ASN A 1 107 ? 6.690 4.852 5.535 1.00 95.75 107 ASN A C 1
ATOM 878 O O . ASN A 1 107 ? 5.970 3.975 6.013 1.00 95.75 107 ASN A O 1
ATOM 882 N N . VAL A 1 108 ? 6.974 4.903 4.233 1.00 97.31 108 VAL A N 1
ATOM 883 C CA . VAL A 1 108 ? 6.641 3.817 3.301 1.00 97.31 108 VAL A CA 1
ATOM 884 C C . VAL A 1 108 ? 7.911 3.268 2.678 1.00 97.31 108 VAL A C 1
ATOM 886 O O . VAL A 1 108 ? 8.686 4.012 2.086 1.00 97.31 108 VAL A O 1
ATOM 889 N N . THR A 1 109 ? 8.108 1.954 2.751 1.00 97.25 109 THR A N 1
ATOM 890 C CA . THR A 1 109 ? 9.236 1.267 2.111 1.00 97.25 109 THR A CA 1
ATOM 891 C C . THR A 1 109 ? 8.727 0.279 1.069 1.00 97.25 109 THR A C 1
ATOM 893 O O . THR A 1 109 ? 7.900 -0.571 1.369 1.00 97.25 109 THR A O 1
ATOM 896 N N . MET A 1 110 ? 9.244 0.361 -0.151 1.00 96.56 110 MET A N 1
ATOM 897 C CA . MET A 1 110 ? 8.933 -0.527 -1.266 1.00 96.56 110 MET A CA 1
ATOM 898 C C . MET A 1 110 ? 10.193 -1.287 -1.684 1.00 96.56 110 MET A C 1
ATOM 900 O O . MET A 1 110 ? 11.259 -0.692 -1.857 1.00 96.56 110 MET A O 1
ATOM 904 N N . PHE A 1 111 ? 10.059 -2.595 -1.872 1.00 94.94 111 PHE A N 1
ATOM 905 C CA . PHE A 1 111 ? 11.119 -3.475 -2.355 1.00 94.94 111 PHE A CA 1
ATOM 906 C C . PHE A 1 111 ? 10.824 -3.843 -3.798 1.00 94.94 111 PHE A C 1
ATOM 908 O O . PHE A 1 111 ? 9.763 -4.403 -4.092 1.00 94.94 111 PHE A O 1
ATOM 915 N N . LEU A 1 112 ? 11.748 -3.522 -4.696 1.00 91.94 112 LEU A N 1
ATOM 916 C CA . LEU A 1 112 ? 11.579 -3.761 -6.120 1.00 91.94 112 LEU A CA 1
ATOM 917 C C . LEU A 1 112 ? 12.454 -4.924 -6.574 1.00 91.94 112 LEU A C 1
ATOM 919 O O . 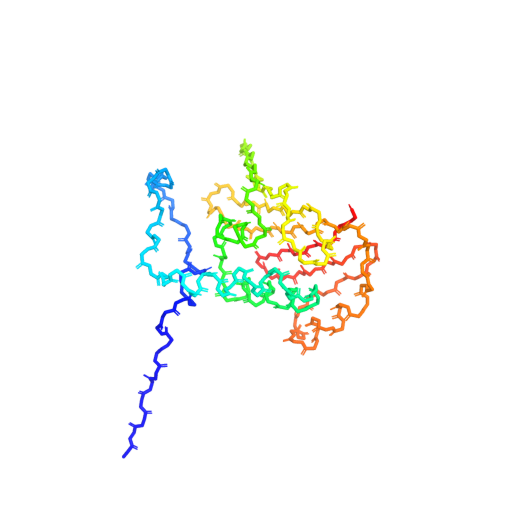LEU A 1 112 ? 13.599 -5.075 -6.140 1.00 91.94 112 LEU A O 1
ATOM 923 N N . ASP A 1 113 ? 11.897 -5.710 -7.484 1.00 89.00 113 ASP A N 1
ATOM 924 C CA . ASP A 1 113 ? 12.651 -6.657 -8.292 1.00 89.00 113 ASP A CA 1
ATOM 925 C C . ASP A 1 113 ? 13.703 -5.906 -9.127 1.00 89.00 113 ASP A C 1
ATOM 927 O O . ASP A 1 113 ? 13.380 -4.904 -9.769 1.00 89.00 113 ASP A O 1
ATOM 931 N N . SER A 1 114 ? 14.959 -6.361 -9.104 1.00 85.19 114 SER A N 1
ATOM 932 C CA . SER A 1 114 ? 16.083 -5.639 -9.722 1.00 85.19 114 SER A CA 1
ATOM 933 C C . SER A 1 114 ? 15.965 -5.524 -11.241 1.00 85.19 114 SER A C 1
ATOM 935 O O . SER A 1 114 ? 16.440 -4.551 -11.823 1.00 85.19 114 SER A O 1
ATOM 937 N N . ASP A 1 115 ? 15.303 -6.490 -11.878 1.00 85.38 115 ASP A N 1
ATOM 938 C CA . ASP A 1 115 ? 15.208 -6.558 -13.334 1.00 85.38 115 ASP A CA 1
ATOM 939 C C . ASP A 1 115 ? 13.964 -5.810 -13.831 1.00 85.38 115 ASP A C 1
ATOM 941 O O . ASP A 1 115 ? 14.037 -4.919 -14.680 1.00 85.38 115 ASP A O 1
ATOM 945 N N . SER A 1 116 ? 12.796 -6.134 -13.274 1.00 86.50 116 SER A N 1
ATOM 946 C CA . SER A 1 116 ? 11.504 -5.596 -13.715 1.00 86.50 116 SER A CA 1
ATOM 947 C C . SER A 1 116 ? 11.082 -4.307 -13.011 1.00 86.50 116 SER A C 1
ATOM 949 O O . SER A 1 116 ? 10.132 -3.658 -13.454 1.00 86.50 116 SER A O 1
ATOM 951 N N . HIS A 1 117 ? 11.745 -3.933 -11.912 1.00 85.50 117 HIS A N 1
ATOM 952 C CA . HIS A 1 117 ? 11.363 -2.812 -11.044 1.00 85.50 117 HIS A CA 1
ATOM 953 C C . HIS A 1 117 ? 9.935 -2.929 -10.475 1.00 85.50 117 HIS A C 1
ATOM 955 O O . HIS A 1 117 ? 9.369 -1.951 -9.978 1.00 85.50 117 HIS A O 1
ATOM 961 N N . LYS A 1 118 ? 9.334 -4.125 -10.532 1.00 90.31 118 LYS A N 1
ATOM 962 C CA . LYS A 1 118 ? 8.034 -4.411 -9.927 1.00 90.31 118 LYS A CA 1
ATOM 963 C C . LYS A 1 118 ? 8.167 -4.363 -8.410 1.00 90.31 118 LYS A C 1
ATOM 965 O O . LYS A 1 118 ? 9.079 -4.968 -7.851 1.00 90.31 118 LYS A O 1
ATOM 970 N N . ILE A 1 119 ? 7.21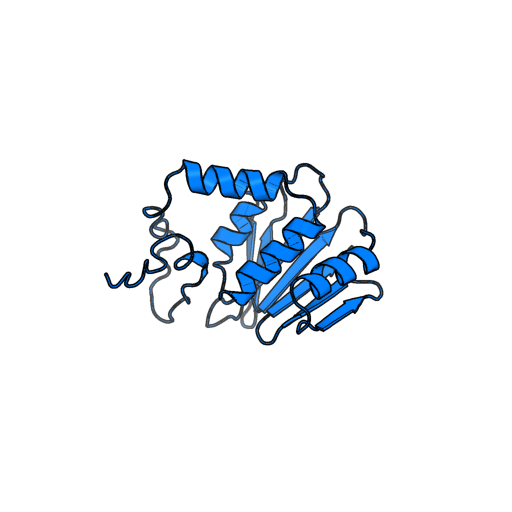8 -3.710 -7.747 1.00 92.94 119 ILE A N 1
ATOM 971 C CA . ILE A 1 119 ? 7.099 -3.768 -6.290 1.00 92.94 119 ILE A CA 1
ATOM 972 C C . ILE A 1 119 ? 6.708 -5.196 -5.886 1.00 92.94 119 ILE A C 1
ATOM 974 O O . ILE A 1 119 ? 5.649 -5.690 -6.267 1.00 92.94 119 ILE A O 1
ATOM 978 N N . THR A 1 120 ? 7.574 -5.846 -5.117 1.00 94.25 120 THR A N 1
ATOM 979 C CA . THR A 1 120 ? 7.375 -7.201 -4.576 1.00 94.25 120 THR A CA 1
ATOM 980 C C . THR A 1 120 ? 6.907 -7.159 -3.127 1.00 94.25 120 THR A C 1
ATOM 982 O O . THR A 1 120 ? 6.075 -7.965 -2.715 1.00 94.25 120 THR A O 1
ATOM 985 N N . GLU A 1 121 ? 7.384 -6.180 -2.360 1.00 96.31 121 GLU A N 1
ATOM 986 C CA . GLU A 1 121 ? 6.941 -5.940 -0.992 1.00 96.31 121 GLU A CA 1
ATOM 987 C C . GLU A 1 121 ? 6.725 -4.442 -0.758 1.00 96.31 121 GLU A C 1
ATOM 989 O O . GLU A 1 121 ? 7.494 -3.612 -1.249 1.00 96.31 121 GLU A O 1
ATOM 994 N N . ILE A 1 122 ? 5.699 -4.093 0.015 1.00 97.25 122 ILE A N 1
ATOM 995 C CA . ILE A 1 122 ? 5.446 -2.731 0.491 1.00 97.25 122 ILE A CA 1
ATOM 996 C C . ILE A 1 122 ? 5.168 -2.749 1.991 1.00 97.25 122 ILE A C 1
ATOM 998 O O . ILE A 1 122 ? 4.292 -3.469 2.471 1.00 97.25 122 ILE A O 1
ATOM 1002 N N . TYR A 1 123 ? 5.938 -1.966 2.737 1.00 97.19 123 TYR A N 1
ATOM 1003 C CA . TYR A 1 123 ? 5.818 -1.815 4.180 1.00 97.19 123 TYR A CA 1
ATOM 1004 C C . TYR A 1 123 ? 5.316 -0.408 4.493 1.00 97.19 123 TYR A C 1
ATOM 1006 O O . TYR A 1 123 ? 5.907 0.576 4.041 1.00 97.19 123 TYR A O 1
ATOM 1014 N N . LEU A 1 124 ? 4.240 -0.334 5.271 1.00 97.12 124 LEU A N 1
ATOM 1015 C CA . LEU A 1 124 ? 3.732 0.894 5.870 1.00 97.12 124 LEU A CA 1
ATOM 1016 C C . LEU A 1 124 ? 4.177 0.902 7.332 1.00 97.12 124 LEU A C 1
ATOM 1018 O O . LEU A 1 124 ? 3.768 0.033 8.101 1.00 97.12 124 LEU A O 1
ATOM 1022 N N . HIS A 1 125 ? 5.048 1.838 7.694 1.00 95.62 125 HIS A N 1
ATOM 1023 C CA . HIS A 1 125 ? 5.496 2.015 9.074 1.00 95.62 125 HIS A CA 1
ATOM 1024 C C . HIS A 1 125 ? 4.525 2.949 9.779 1.00 95.62 125 HIS A C 1
ATOM 1026 O O . HIS A 1 125 ? 4.248 4.045 9.289 1.00 95.62 125 HIS A O 1
ATOM 1032 N N . MET A 1 126 ? 3.975 2.493 10.890 1.00 94.56 126 MET A N 1
ATOM 1033 C CA . MET A 1 126 ? 2.841 3.100 11.563 1.00 94.56 126 MET A CA 1
ATOM 1034 C C . MET A 1 126 ? 3.321 3.959 12.729 1.00 94.56 126 MET A C 1
ATOM 1036 O O . MET A 1 126 ? 4.206 3.572 13.479 1.00 94.56 126 MET A O 1
ATOM 1040 N N . GLN A 1 127 ? 2.701 5.118 12.930 1.00 93.19 127 GLN A N 1
ATOM 1041 C CA . GLN A 1 127 ? 2.973 5.954 14.101 1.00 93.19 127 GLN A CA 1
ATOM 1042 C C . GLN A 1 127 ? 2.448 5.308 15.390 1.00 93.19 127 GLN A C 1
ATOM 1044 O O . GLN A 1 127 ? 3.045 5.462 16.457 1.00 93.19 127 GLN A O 1
ATOM 1049 N N . VAL A 1 128 ? 1.304 4.626 15.283 1.00 90.69 128 VAL A N 1
ATOM 1050 C CA . VAL A 1 128 ? 0.657 3.832 16.330 1.00 90.69 128 VAL A CA 1
ATOM 1051 C C . VAL A 1 128 ? 0.032 2.618 15.653 1.00 90.69 128 VAL A C 1
ATOM 1053 O O . VAL A 1 128 ? -0.616 2.760 14.614 1.00 90.69 128 VAL A O 1
ATOM 1056 N N . LEU A 1 129 ? 0.207 1.428 16.231 1.00 87.31 129 LEU A N 1
ATOM 1057 C CA . LEU A 1 129 ? -0.389 0.215 15.676 1.00 87.31 129 LEU A CA 1
ATOM 1058 C C . LEU A 1 129 ? -1.930 0.292 15.723 1.00 87.31 129 LEU A C 1
ATOM 1060 O O . LEU A 1 129 ? -2.500 0.479 16.801 1.00 87.31 129 LEU A O 1
ATOM 1064 N N . PRO A 1 130 ? -2.619 0.138 14.577 1.00 90.44 130 PRO A N 1
ATOM 1065 C CA . PRO A 1 130 ? -4.078 0.127 14.519 1.00 90.44 130 PRO A CA 1
ATOM 1066 C C . PRO A 1 130 ? -4.668 -1.193 15.043 1.00 90.44 130 PRO A C 1
ATOM 1068 O O . PRO A 1 130 ? -3.964 -2.179 15.275 1.00 90.44 130 PRO A O 1
ATOM 1071 N N . TYR A 1 131 ? -5.997 -1.247 15.168 1.00 91.69 131 TYR A N 1
ATOM 1072 C CA . TYR A 1 131 ? -6.730 -2.470 15.503 1.00 91.69 131 TYR A CA 1
ATOM 1073 C C . TYR A 1 131 ? -6.677 -3.488 14.348 1.00 91.69 131 TYR A C 1
ATOM 1075 O O . TYR A 1 131 ? -7.563 -3.559 13.498 1.00 91.69 131 TYR A O 1
ATOM 1083 N N . MET A 1 132 ? -5.623 -4.308 14.319 1.00 92.50 132 MET A N 1
ATOM 1084 C CA . MET A 1 132 ? -5.308 -5.204 13.195 1.00 92.50 132 MET A CA 1
ATOM 1085 C C . MET A 1 132 ? -6.422 -6.198 12.839 1.00 92.50 132 MET A C 1
ATOM 1087 O O . MET A 1 132 ? -6.602 -6.517 11.667 1.00 92.50 132 MET A O 1
ATOM 1091 N N . ASN A 1 133 ? -7.193 -6.677 13.821 1.00 93.31 133 ASN A N 1
ATOM 1092 C CA . ASN A 1 133 ? -8.311 -7.588 13.553 1.00 93.31 133 ASN A CA 1
ATOM 1093 C C . ASN A 1 133 ? -9.449 -6.903 12.781 1.00 93.31 133 ASN A C 1
ATOM 1095 O O . ASN A 1 133 ? -10.051 -7.532 11.917 1.00 93.31 133 ASN A O 1
ATOM 1099 N N . GLU A 1 134 ? -9.719 -5.621 13.041 1.00 92.88 134 GLU A N 1
ATOM 1100 C CA . GLU A 1 134 ? -10.739 -4.862 12.304 1.00 92.88 134 GLU A CA 1
ATOM 1101 C C . GLU A 1 134 ? -10.295 -4.614 10.860 1.00 92.88 134 GLU A C 1
ATOM 1103 O O . GLU A 1 134 ? -11.064 -4.832 9.923 1.00 92.88 134 GLU A O 1
ATOM 1108 N N . LEU A 1 135 ? -9.021 -4.249 10.672 1.00 94.56 135 LEU A N 1
ATOM 1109 C CA . LEU A 1 135 ? -8.422 -4.102 9.344 1.00 94.56 135 LEU A CA 1
ATOM 1110 C C . LEU A 1 135 ? -8.490 -5.406 8.550 1.00 94.56 135 LEU A C 1
ATOM 1112 O O . LEU A 1 135 ? -8.862 -5.396 7.377 1.00 94.56 135 LEU A O 1
ATOM 1116 N N . LYS A 1 136 ? -8.169 -6.531 9.199 1.00 95.06 136 LYS A N 1
ATOM 1117 C CA . LYS A 1 136 ? -8.273 -7.859 8.599 1.00 95.06 136 LYS A CA 1
ATOM 1118 C C . LYS A 1 136 ? -9.691 -8.141 8.107 1.00 95.06 136 LYS A C 1
ATOM 1120 O O . LYS A 1 136 ? -9.844 -8.449 6.928 1.00 95.06 136 LYS A O 1
ATOM 1125 N N . CYS A 1 137 ? -10.702 -7.986 8.968 1.00 94.38 137 CYS A N 1
ATOM 1126 C CA . CYS A 1 137 ? -12.098 -8.193 8.580 1.00 94.38 137 CYS A CA 1
ATOM 1127 C C . CYS A 1 137 ? -12.466 -7.335 7.363 1.00 94.38 137 CYS A C 1
ATOM 1129 O O . CYS A 1 137 ? -13.017 -7.849 6.395 1.00 94.38 137 CYS A O 1
ATOM 1131 N N . ARG A 1 138 ? -12.079 -6.052 7.359 1.00 94.56 138 ARG A N 1
ATOM 1132 C CA . ARG A 1 138 ? -12.397 -5.141 6.253 1.00 94.56 138 ARG A CA 1
ATOM 1133 C C . ARG A 1 138 ? -11.743 -5.544 4.929 1.00 94.56 138 ARG A C 1
ATOM 1135 O O . ARG A 1 138 ? -12.354 -5.392 3.870 1.00 94.56 138 ARG A O 1
ATOM 1142 N N . ILE A 1 139 ? -10.517 -6.064 4.964 1.00 95.06 139 ILE A N 1
ATOM 1143 C CA . ILE A 1 139 ? -9.837 -6.576 3.766 1.00 95.06 139 ILE A CA 1
ATOM 1144 C C . ILE A 1 139 ? -10.525 -7.851 3.270 1.00 95.06 139 ILE A C 1
ATOM 1146 O O . ILE A 1 139 ? -10.821 -7.947 2.081 1.00 95.06 139 ILE A O 1
ATOM 1150 N N . GLU A 1 140 ? -10.814 -8.801 4.162 1.00 94.69 140 GLU A N 1
ATOM 1151 C CA . GLU A 1 140 ? -11.444 -10.084 3.815 1.00 94.69 140 GLU A CA 1
ATOM 1152 C C . GLU A 1 140 ? -12.884 -9.913 3.295 1.00 94.69 140 GLU A C 1
ATOM 1154 O O . GLU A 1 140 ? -13.305 -10.656 2.410 1.00 94.69 140 GLU A O 1
ATOM 1159 N N . GLU A 1 141 ? -13.615 -8.894 3.759 1.00 95.19 141 GLU A N 1
ATOM 1160 C CA . GLU A 1 141 ? -14.929 -8.510 3.220 1.00 95.19 141 GLU A CA 1
ATOM 1161 C C . GLU A 1 141 ? -14.862 -8.048 1.755 1.00 95.19 141 GLU A C 1
ATOM 1163 O O . GLU A 1 141 ? -15.784 -8.308 0.982 1.00 95.19 141 GLU A O 1
ATOM 1168 N N . ASN A 1 142 ? -13.780 -7.368 1.361 1.00 94.44 142 ASN A N 1
ATOM 1169 C CA . ASN A 1 142 ? -13.588 -6.883 -0.011 1.00 94.44 142 ASN A CA 1
ATOM 1170 C C . ASN A 1 142 ? -12.892 -7.920 -0.909 1.00 94.44 142 ASN A C 1
ATOM 1172 O O . ASN A 1 142 ? -13.074 -7.905 -2.128 1.00 94.44 142 ASN A O 1
ATOM 1176 N N . TYR A 1 143 ? -12.092 -8.809 -0.317 1.00 93.75 143 TYR A N 1
ATOM 1177 C CA . TYR A 1 143 ? -11.209 -9.739 -1.015 1.00 93.75 143 TYR A CA 1
ATOM 1178 C C . TYR A 1 143 ? -11.085 -11.061 -0.244 1.00 93.75 143 TYR A C 1
ATOM 1180 O O . TYR A 1 143 ? -10.069 -11.349 0.388 1.00 93.75 143 TYR A O 1
ATOM 11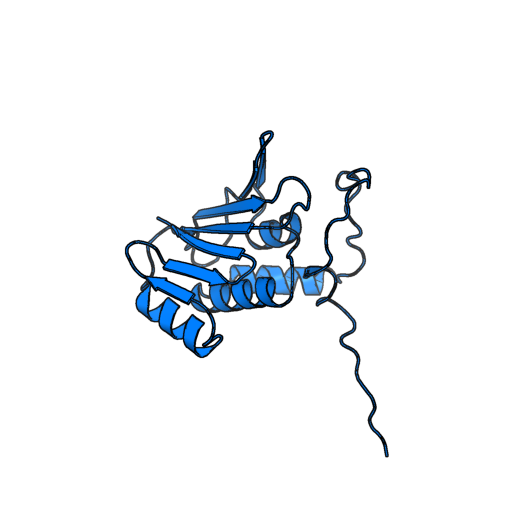88 N N . SER A 1 144 ? -12.125 -11.893 -0.318 1.00 91.69 144 SER A N 1
ATOM 1189 C CA . SER A 1 144 ? -12.229 -13.149 0.442 1.00 91.69 144 SER A CA 1
ATOM 1190 C C . SER A 1 144 ? -11.169 -14.203 0.099 1.00 91.69 144 SER A C 1
ATOM 1192 O O . SER A 1 144 ? -11.038 -15.203 0.797 1.00 91.69 144 SER A O 1
ATOM 1194 N N . ASP A 1 145 ? -10.463 -14.032 -1.018 1.00 93.06 145 ASP A N 1
ATOM 1195 C CA . ASP A 1 145 ? -9.418 -14.933 -1.499 1.00 93.06 145 ASP A CA 1
ATOM 1196 C C . ASP A 1 145 ? -7.997 -14.518 -1.069 1.00 93.06 145 ASP A C 1
ATOM 1198 O O . ASP A 1 145 ? -7.047 -15.254 -1.341 1.00 93.06 145 ASP A O 1
ATOM 1202 N N . LEU A 1 146 ? -7.833 -13.369 -0.399 1.00 92.75 146 LEU A N 1
ATOM 1203 C CA . LEU A 1 146 ? -6.539 -12.933 0.130 1.00 92.75 146 LEU A CA 1
ATOM 1204 C C . LEU A 1 146 ? -6.157 -13.668 1.407 1.00 92.75 146 LEU A C 1
ATOM 1206 O O . LEU A 1 146 ? -6.971 -13.878 2.304 1.00 92.75 146 LEU A O 1
ATOM 1210 N N . LEU A 1 147 ? -4.863 -13.960 1.538 1.00 92.75 147 LEU A N 1
ATOM 1211 C CA . LEU A 1 147 ? -4.307 -14.433 2.795 1.00 92.75 147 LEU A CA 1
ATOM 1212 C C . LEU A 1 147 ? -3.939 -13.231 3.674 1.00 92.75 147 LEU A C 1
ATOM 1214 O O . LEU A 1 147 ? -2.928 -12.566 3.430 1.00 92.75 147 LEU A O 1
ATOM 1218 N N . VAL A 1 148 ? -4.743 -12.979 4.711 1.00 94.50 148 VAL A N 1
ATOM 1219 C CA . VAL A 1 148 ? -4.494 -11.923 5.703 1.00 94.50 148 VAL A CA 1
ATOM 1220 C C . VAL A 1 148 ? -4.127 -12.535 7.056 1.00 94.50 148 VAL A C 1
ATOM 1222 O O . VAL A 1 148 ? -4.947 -13.145 7.753 1.00 94.50 148 VAL A O 1
ATOM 1225 N N . ASN A 1 149 ? -2.869 -12.351 7.448 1.00 93.94 149 ASN A N 1
ATOM 1226 C CA . ASN A 1 149 ? -2.336 -12.823 8.720 1.00 93.94 149 ASN A CA 1
ATOM 1227 C C . ASN A 1 149 ? -2.213 -11.661 9.703 1.00 93.94 149 ASN A C 1
ATOM 1229 O O . ASN A 1 149 ? -1.680 -10.606 9.362 1.00 93.94 149 ASN A O 1
ATOM 1233 N N . VAL A 1 150 ? -2.674 -11.886 10.931 1.00 90.94 150 VAL A N 1
ATOM 1234 C CA . VAL A 1 150 ? -2.531 -10.949 12.047 1.00 90.94 150 VAL A CA 1
ATOM 1235 C C . VAL A 1 150 ? -1.773 -11.658 13.158 1.00 90.94 150 VAL A C 1
ATOM 1237 O O . VAL A 1 150 ? -2.177 -12.731 13.609 1.00 90.94 150 VAL A O 1
ATOM 1240 N N . SER A 1 151 ? -0.658 -11.066 13.572 1.00 84.62 151 SER A N 1
ATOM 1241 C CA . SER A 1 151 ? 0.079 -11.451 14.775 1.00 84.62 151 SER A CA 1
ATOM 1242 C C . SER A 1 151 ? 0.524 -10.185 15.512 1.00 84.62 151 SER A C 1
ATOM 1244 O O . SER A 1 151 ? -0.326 -9.467 16.029 1.00 84.62 151 SER A O 1
ATOM 1246 N N . ASN A 1 152 ? 1.821 -9.874 15.496 1.00 83.50 152 ASN A N 1
ATOM 1247 C CA . ASN A 1 152 ? 2.364 -8.578 15.911 1.00 83.50 152 ASN A CA 1
ATOM 1248 C C . ASN A 1 152 ? 2.336 -7.557 14.761 1.00 83.50 152 ASN A C 1
ATOM 1250 O O . ASN A 1 152 ? 2.398 -6.357 14.989 1.00 83.50 152 ASN A O 1
ATOM 1254 N N . GLU A 1 153 ? 2.229 -8.047 13.527 1.00 89.25 153 GLU A N 1
ATOM 1255 C CA . GLU A 1 153 ? 2.112 -7.262 12.302 1.00 89.25 153 GLU A CA 1
ATOM 1256 C C . GLU A 1 153 ? 0.859 -7.725 11.547 1.00 89.25 153 GLU A C 1
ATOM 1258 O O . GLU A 1 153 ? 0.414 -8.874 11.697 1.00 89.25 153 GLU A O 1
ATOM 1263 N N . LEU A 1 154 ? 0.302 -6.849 10.709 1.00 94.06 154 LEU A N 1
ATOM 1264 C CA . LEU A 1 154 ? -0.686 -7.239 9.704 1.00 94.06 154 LEU A CA 1
ATOM 1265 C C . LEU A 1 154 ? 0.030 -7.480 8.381 1.00 94.06 154 LEU A C 1
ATOM 1267 O O . LEU A 1 154 ? 0.740 -6.606 7.882 1.00 94.06 154 LEU A O 1
ATOM 1271 N N . VAL A 1 155 ? -0.161 -8.674 7.821 1.00 96.50 155 VAL A N 1
ATOM 1272 C CA . VAL A 1 155 ? 0.485 -9.108 6.581 1.00 96.50 155 VAL A CA 1
ATOM 1273 C C . VAL A 1 155 ? -0.575 -9.573 5.596 1.00 96.50 155 VAL A C 1
ATOM 1275 O O . VAL A 1 155 ? -1.282 -10.548 5.851 1.00 96.50 155 VAL A O 1
ATOM 1278 N N . ILE A 1 156 ? -0.645 -8.893 4.456 1.00 96.25 156 ILE A N 1
ATOM 1279 C CA . ILE A 1 156 ? -1.485 -9.254 3.317 1.00 96.25 156 ILE A CA 1
ATOM 1280 C C . ILE A 1 156 ? -0.581 -9.881 2.263 1.00 96.25 156 ILE A C 1
ATOM 1282 O O . ILE A 1 156 ? 0.390 -9.259 1.820 1.00 96.25 156 ILE A O 1
ATOM 1286 N N . ILE A 1 157 ? -0.895 -11.109 1.866 1.00 94.25 157 ILE A N 1
ATOM 1287 C CA . ILE A 1 157 ? -0.150 -11.842 0.845 1.00 94.25 157 ILE A CA 1
ATOM 1288 C C . ILE A 1 157 ? -1.094 -12.146 -0.316 1.00 94.25 157 ILE A C 1
ATOM 1290 O O . ILE A 1 157 ? -2.135 -12.779 -0.130 1.00 94.25 157 ILE A O 1
ATOM 1294 N N . ASP A 1 158 ? -0.693 -11.723 -1.512 1.00 92.25 158 ASP A N 1
ATOM 1295 C CA . ASP A 1 158 ? -1.255 -12.183 -2.783 1.00 92.25 158 ASP A CA 1
ATOM 1296 C C . ASP A 1 158 ? -0.136 -12.877 -3.589 1.00 92.25 158 ASP A C 1
ATOM 1298 O O . ASP A 1 158 ? 1.023 -12.919 -3.169 1.00 92.25 158 ASP A O 1
ATOM 1302 N N . ARG A 1 159 ? -0.453 -13.438 -4.758 1.00 86.50 159 ARG A N 1
ATOM 1303 C CA . ARG A 1 159 ? 0.490 -14.181 -5.616 1.00 86.50 159 ARG A CA 1
ATOM 1304 C C . ARG A 1 159 ? 1.737 -13.380 -5.977 1.00 86.50 159 ARG A C 1
ATOM 1306 O O . ARG A 1 159 ? 2.791 -13.956 -6.221 1.00 86.50 159 ARG A O 1
ATOM 1313 N N . ASP A 1 160 ? 1.575 -12.068 -6.064 1.00 87.69 160 ASP A N 1
ATOM 1314 C CA . ASP A 1 160 ? 2.469 -11.173 -6.783 1.00 87.69 160 ASP A CA 1
ATOM 1315 C C . ASP A 1 160 ? 3.102 -10.086 -5.913 1.00 87.69 160 ASP A C 1
ATOM 1317 O O . ASP A 1 160 ? 4.015 -9.402 -6.382 1.00 87.69 160 ASP A O 1
ATOM 1321 N N . TYR A 1 161 ? 2.610 -9.907 -4.686 1.00 92.69 161 TYR A N 1
ATOM 1322 C CA . TYR A 1 161 ? 3.086 -8.884 -3.765 1.00 92.69 161 TYR A CA 1
ATOM 1323 C C . TYR A 1 161 ? 2.777 -9.249 -2.310 1.00 92.69 161 TYR A C 1
ATOM 1325 O O . TYR A 1 161 ? 1.886 -10.048 -2.006 1.00 92.69 161 TYR A O 1
ATOM 1333 N N . LYS A 1 162 ? 3.495 -8.592 -1.402 1.00 96.44 162 LYS A N 1
ATOM 1334 C CA . LYS A 1 162 ? 3.252 -8.630 0.038 1.00 96.44 162 LYS A CA 1
ATOM 1335 C C . LYS A 1 162 ? 3.120 -7.211 0.583 1.00 96.44 162 LYS A C 1
ATOM 1337 O O . LYS A 1 162 ? 4.016 -6.393 0.389 1.00 96.44 162 LYS A O 1
ATOM 1342 N N . LEU A 1 163 ? 2.029 -6.929 1.288 1.00 97.06 163 LEU A N 1
ATOM 1343 C CA . LEU A 1 163 ? 1.825 -5.677 2.021 1.00 97.06 163 LEU A CA 1
ATOM 1344 C C . LEU A 1 163 ? 1.920 -5.954 3.520 1.00 97.06 163 LEU A C 1
ATOM 1346 O O . LEU A 1 163 ? 1.343 -6.924 4.010 1.00 97.06 163 LEU A O 1
ATOM 1350 N N . MET A 1 164 ? 2.657 -5.118 4.244 1.00 96.62 164 MET A N 1
ATOM 1351 C CA . MET A 1 164 ? 2.880 -5.281 5.679 1.00 96.62 164 MET A CA 1
ATOM 1352 C C . MET A 1 164 ? 2.727 -3.955 6.424 1.00 96.62 164 MET A C 1
ATOM 1354 O O . MET A 1 164 ? 3.224 -2.930 5.960 1.00 96.62 164 MET A O 1
ATOM 1358 N N . LEU A 1 165 ? 2.073 -3.989 7.583 1.00 95.31 165 LEU A N 1
ATOM 1359 C CA . LEU A 1 165 ? 2.076 -2.885 8.545 1.00 95.31 165 LEU A CA 1
ATOM 1360 C C . LEU A 1 165 ? 3.120 -3.180 9.617 1.00 95.31 165 LEU A C 1
ATOM 1362 O O . LEU A 1 165 ? 3.096 -4.261 10.209 1.00 95.31 165 LEU A O 1
ATOM 1366 N N . LYS A 1 166 ? 4.012 -2.219 9.850 1.00 90.12 166 LYS A N 1
ATOM 1367 C CA . LYS A 1 166 ? 5.101 -2.291 10.827 1.00 90.12 166 LYS A CA 1
ATOM 1368 C C . LYS A 1 166 ? 4.981 -1.180 11.856 1.00 90.12 166 LYS A C 1
ATOM 1370 O O . LYS A 1 166 ? 4.417 -0.138 11.547 1.00 90.12 166 LYS A O 1
ATOM 1375 N N . GLU A 1 167 ? 5.508 -1.416 13.048 1.00 81.81 167 GLU A N 1
ATOM 1376 C CA . GLU A 1 167 ? 5.769 -0.365 14.042 1.00 81.81 167 GLU A CA 1
ATOM 1377 C C . GLU A 1 167 ? 7.042 0.417 13.686 1.00 81.81 167 GLU A C 1
ATOM 1379 O O . GLU A 1 167 ? 8.006 -0.223 13.197 1.00 81.81 167 GLU A O 1
#

Radius of gyration: 16.8 Å; chains: 1; bounding box: 54×33×47 Å